Protein AF-A0AAV8P8M5-F1 (afdb_monomer_lite)

pLDDT: mean 74.24, std 17.04, range [27.45, 93.25]

Sequence (165 aa):
MTTVGYDRECVQVYTDARKAAVDVCFRHLRVEKLSISGVQRLEWDALEAKIRRWIRVARVYVRIIFASERRLYEHIFDDLGIANDAPFIETVKGGSIQLFGFAEAISIGRRSPEKLFKILDLYDTISNLLPDIAVVFLSKFAESIYLLHEMIIHNEDCTFFLGWG

Radius of gyration: 18.7 Å; chains: 1; bounding box: 44×21×70 Å

Secondary structure (DSSP, 8-state):
---TTHHHHHHHHHHHHHHHHHHHHHHHHT-----HHHHHHS-HHHHHHHHHHHHHHHHHIIIIIIHHHHHHHHHHHTTTT----HHHHHHHHHHHHHHHHHHHHHHTSPP-HHHHHHHHHHHHHHHHHHHHHHHHTTTTTHHHHHHHHHHHHHHHHHHHSSS--

InterPro domains:
  IPR004140 Exocyst complex component Exo70 [PTHR12542] (1-142)
  IPR016159 Cullin repeat-like-containing domain superfamily [SSF74788] (1-148)
  IPR046364 Exocyst complex subunit Exo70, C-terminal [PF03081] (53-143)

Foldseek 3Di:
DDCPPVVVVVLVVLLVVLLVVVVVLCVVLPLDQAALVNLQPDDPVVNLVNLVSLLVSVCCCLVPVLQVLLVVCCVVCVVVVPPDCVSSCSSCVVVVCSSVSSLVSLLSHDDDPVSVVSNVVSLVSLVVSLVSNCVSVVCPCSVVSVVVNVVSVVVVPPPPPPPPD

Structure (mmCIF, N/CA/C/O backbone):
data_AF-A0AAV8P8M5-F1
#
_entry.id   AF-A0AAV8P8M5-F1
#
loop_
_atom_site.group_PDB
_atom_site.id
_atom_site.type_symbol
_atom_site.label_atom_id
_atom_site.label_alt_id
_atom_site.label_comp_id
_atom_site.label_asym_id
_atom_site.label_entity_id
_atom_site.label_seq_id
_atom_site.pdbx_PDB_ins_code
_atom_site.Cartn_x
_atom_site.Cartn_y
_atom_site.Cartn_z
_atom_site.occupancy
_atom_site.B_iso_or_equiv
_atom_site.auth_seq_id
_atom_site.auth_comp_id
_atom_site.auth_asym_id
_atom_site.auth_atom_id
_atom_site.pdbx_PDB_model_num
ATOM 1 N N . MET A 1 1 ? 23.867 5.533 -30.304 1.00 35.41 1 MET A N 1
ATOM 2 C CA . MET A 1 1 ? 22.558 6.008 -30.804 1.00 35.41 1 MET A CA 1
ATOM 3 C C . MET A 1 1 ? 21.921 6.806 -29.686 1.00 35.41 1 MET A C 1
ATOM 5 O O . MET A 1 1 ? 21.876 6.321 -28.570 1.00 35.41 1 MET A O 1
ATOM 9 N N . THR A 1 2 ? 21.571 8.058 -29.948 1.00 43.06 2 THR A N 1
ATOM 10 C CA . THR A 1 2 ? 21.053 9.018 -28.965 1.00 43.06 2 THR A CA 1
ATOM 11 C C . THR A 1 2 ? 19.601 8.678 -28.603 1.00 43.06 2 THR A C 1
ATOM 13 O O . THR A 1 2 ? 18.701 8.934 -29.398 1.00 43.06 2 THR A O 1
ATOM 16 N N . THR A 1 3 ? 19.393 8.076 -27.427 1.00 50.72 3 THR A N 1
ATOM 17 C CA . THR A 1 3 ? 18.120 7.518 -26.908 1.00 50.72 3 THR A CA 1
ATOM 18 C C . THR A 1 3 ? 17.194 8.535 -26.229 1.00 50.72 3 THR A C 1
ATOM 20 O O . THR A 1 3 ? 16.031 8.240 -25.989 1.00 50.72 3 THR A O 1
ATOM 23 N N . VAL A 1 4 ? 17.662 9.770 -26.029 1.00 50.81 4 VAL A N 1
ATOM 24 C CA . VAL A 1 4 ? 17.078 10.803 -25.144 1.00 50.81 4 VAL A CA 1
ATOM 25 C C . VAL A 1 4 ? 15.600 11.167 -25.430 1.00 50.81 4 VAL A C 1
ATOM 27 O O . VAL A 1 4 ? 14.941 11.772 -24.586 1.00 50.81 4 VAL A O 1
ATOM 30 N N . GLY A 1 5 ? 15.052 10.805 -26.598 1.00 50.88 5 GLY A N 1
ATOM 31 C CA . GLY A 1 5 ? 13.643 11.028 -26.961 1.00 50.88 5 GLY A CA 1
ATOM 32 C C . GLY A 1 5 ? 12.698 9.851 -26.681 1.00 50.88 5 GLY A C 1
ATOM 33 O O . GLY A 1 5 ? 11.581 10.075 -26.219 1.00 50.88 5 GLY A O 1
ATOM 34 N N . TYR A 1 6 ? 13.142 8.611 -26.914 1.00 54.31 6 TYR A N 1
ATOM 35 C CA . TYR A 1 6 ? 12.312 7.408 -26.730 1.00 54.31 6 TYR A CA 1
ATOM 36 C C . TYR A 1 6 ? 12.096 7.077 -25.249 1.00 54.31 6 TYR A C 1
ATOM 38 O O . TYR A 1 6 ? 11.063 6.522 -24.878 1.00 54.31 6 TYR A O 1
ATOM 46 N N . ASP A 1 7 ? 13.029 7.503 -24.397 1.00 69.44 7 ASP A N 1
ATOM 47 C CA . ASP A 1 7 ? 13.001 7.274 -22.953 1.00 69.44 7 ASP A CA 1
ATOM 48 C C . ASP A 1 7 ? 11.762 7.909 -22.293 1.00 69.44 7 ASP A C 1
ATOM 50 O O . ASP A 1 7 ? 11.142 7.311 -21.416 1.00 69.44 7 ASP A O 1
ATOM 54 N N . ARG A 1 8 ? 11.333 9.101 -22.742 1.00 78.38 8 ARG A N 1
ATOM 55 C CA . ARG A 1 8 ? 10.171 9.804 -22.160 1.00 78.38 8 ARG A CA 1
ATOM 56 C C . ARG A 1 8 ? 8.833 9.229 -22.606 1.00 78.38 8 ARG A C 1
ATOM 58 O O . ARG A 1 8 ? 7.929 9.098 -21.786 1.00 78.38 8 ARG A O 1
ATOM 65 N N . GLU A 1 9 ? 8.700 8.901 -23.887 1.00 83.44 9 GLU A N 1
ATOM 66 C CA . GLU A 1 9 ? 7.470 8.310 -24.422 1.00 83.44 9 GLU A CA 1
ATOM 67 C C . GLU A 1 9 ? 7.258 6.898 -23.860 1.00 83.44 9 GLU A C 1
ATOM 69 O O . GLU A 1 9 ? 6.153 6.567 -23.432 1.00 83.44 9 GLU A O 1
ATOM 74 N N . CYS A 1 10 ? 8.334 6.108 -23.745 1.00 82.44 10 CYS A N 1
ATOM 75 C CA . CYS A 1 10 ? 8.303 4.799 -23.094 1.00 82.44 10 CYS A CA 1
ATOM 76 C C . CYS A 1 10 ? 7.862 4.904 -21.626 1.00 82.44 10 CYS A C 1
ATOM 78 O O . CYS A 1 10 ? 6.940 4.199 -21.214 1.00 82.44 10 CYS A O 1
ATOM 80 N N . VAL A 1 11 ? 8.456 5.828 -20.857 1.00 84.75 11 VAL A N 1
ATOM 81 C CA . VAL A 1 11 ? 8.062 6.090 -19.463 1.00 84.75 11 VAL A CA 1
ATOM 82 C C . VAL A 1 11 ? 6.586 6.474 -19.358 1.00 84.75 11 VAL A C 1
ATOM 84 O O . VAL A 1 11 ? 5.893 5.958 -18.479 1.00 84.75 11 VAL A O 1
ATOM 87 N N . GLN A 1 12 ? 6.090 7.340 -20.245 1.00 88.38 12 GLN A N 1
ATOM 88 C CA . GLN A 1 12 ? 4.696 7.783 -20.221 1.00 88.38 12 GLN A CA 1
ATOM 89 C C . GLN A 1 12 ? 3.730 6.625 -20.502 1.00 88.38 12 GLN A C 1
ATOM 91 O O . GLN A 1 12 ? 2.828 6.369 -19.705 1.00 88.38 12 GLN A O 1
ATOM 96 N N . VAL A 1 13 ? 3.953 5.882 -21.592 1.00 89.94 13 VAL A N 1
ATOM 97 C CA . VAL A 1 13 ? 3.100 4.747 -21.987 1.00 89.94 13 VAL A CA 1
ATOM 98 C C . VAL A 1 13 ? 3.118 3.648 -20.925 1.00 89.94 13 VAL A C 1
ATOM 100 O O . VAL A 1 13 ? 2.061 3.122 -20.570 1.00 89.94 13 VAL A O 1
ATOM 103 N N . TYR A 1 14 ? 4.299 3.329 -20.380 1.00 89.31 14 TYR A N 1
ATOM 104 C CA . TYR A 1 14 ? 4.434 2.409 -19.251 1.00 89.31 14 TYR A CA 1
ATOM 105 C C . TYR A 1 14 ? 3.581 2.880 -18.072 1.00 89.31 14 TYR A C 1
ATOM 107 O O . TYR A 1 14 ? 2.710 2.151 -17.599 1.00 89.31 14 TYR A O 1
ATOM 115 N N . THR A 1 15 ? 3.794 4.117 -17.628 1.00 89.44 15 THR A N 1
ATOM 116 C CA . THR A 1 15 ? 3.158 4.654 -16.425 1.00 89.44 15 THR A CA 1
ATOM 117 C C . THR A 1 15 ? 1.637 4.673 -16.565 1.00 89.44 15 THR A C 1
ATOM 119 O O . THR A 1 15 ? 0.940 4.216 -15.662 1.00 89.44 15 THR A O 1
ATOM 122 N N . ASP A 1 16 ? 1.098 5.121 -17.699 1.00 91.56 16 ASP A N 1
ATOM 123 C CA . ASP A 1 16 ? -0.353 5.182 -17.915 1.00 91.56 16 ASP A CA 1
ATOM 124 C C . ASP A 1 16 ? -0.995 3.790 -17.944 1.00 91.56 16 ASP A C 1
ATOM 126 O O . ASP A 1 16 ? -2.017 3.555 -17.287 1.00 91.56 16 ASP A O 1
ATOM 130 N N . ALA A 1 17 ? -0.372 2.837 -18.643 1.00 93.00 17 ALA A N 1
ATOM 131 C CA . ALA A 1 17 ? -0.867 1.465 -18.709 1.00 93.00 17 ALA A CA 1
ATOM 132 C C . ALA A 1 17 ? -0.829 0.777 -17.335 1.00 93.00 17 ALA A C 1
ATOM 134 O O . ALA A 1 17 ? -1.788 0.102 -16.940 1.00 93.00 17 ALA A O 1
ATOM 135 N N . ARG A 1 18 ? 0.267 0.952 -16.586 1.00 93.25 18 ARG A N 1
ATOM 136 C CA . ARG A 1 18 ? 0.442 0.312 -15.276 1.00 93.25 18 ARG A CA 1
ATOM 137 C C . ARG A 1 18 ? -0.416 0.955 -14.193 1.00 93.25 18 ARG A C 1
ATOM 139 O O . ARG A 1 18 ? -1.017 0.218 -13.414 1.00 93.25 18 ARG A O 1
ATOM 146 N N . LYS A 1 19 ? -0.582 2.284 -14.189 1.00 90.62 19 LYS A N 1
ATOM 147 C CA . LYS A 1 19 ? -1.548 2.970 -13.308 1.00 90.62 19 LYS A CA 1
ATOM 148 C C . LYS A 1 19 ? -2.949 2.403 -13.479 1.00 90.62 19 LYS A C 1
ATOM 150 O O . LYS A 1 19 ? -3.573 2.006 -12.499 1.00 90.62 19 LYS A O 1
ATOM 155 N N . ALA A 1 20 ? -3.420 2.298 -14.723 1.00 89.94 20 ALA A N 1
ATOM 156 C CA . ALA A 1 20 ? -4.746 1.760 -15.005 1.00 89.94 20 ALA A CA 1
ATOM 157 C C . ALA A 1 20 ? -4.902 0.317 -14.492 1.00 89.94 20 ALA A C 1
ATOM 159 O O . ALA A 1 20 ? -5.946 -0.031 -13.934 1.00 89.94 20 ALA A O 1
ATOM 160 N N . ALA A 1 21 ? -3.865 -0.515 -14.632 1.00 89.88 21 ALA A N 1
ATOM 161 C CA . ALA A 1 21 ? -3.861 -1.883 -14.115 1.00 89.88 21 ALA A CA 1
ATOM 162 C C . ALA A 1 21 ? -3.923 -1.927 -12.576 1.00 89.88 21 ALA A C 1
ATOM 164 O O . ALA A 1 21 ? -4.765 -2.635 -12.016 1.00 89.88 21 ALA A O 1
ATOM 165 N N . VAL A 1 22 ? -3.096 -1.131 -11.892 1.00 86.81 22 VAL A N 1
ATOM 166 C CA . VAL A 1 22 ? -3.105 -1.019 -10.424 1.00 86.81 22 VAL A CA 1
ATOM 167 C C . VAL A 1 22 ? -4.467 -0.516 -9.931 1.00 86.81 22 VAL A C 1
ATOM 169 O O . VAL A 1 22 ? -5.051 -1.113 -9.025 1.00 86.81 22 VAL A O 1
ATOM 172 N N . ASP A 1 23 ? -5.046 0.498 -10.573 1.00 84.69 23 ASP A N 1
ATOM 173 C CA . ASP A 1 23 ? -6.370 1.033 -10.227 1.00 84.69 23 ASP A CA 1
ATOM 174 C C . ASP A 1 23 ? -7.493 -0.004 -10.397 1.00 84.69 23 ASP A C 1
ATOM 176 O O . ASP A 1 23 ? -8.459 -0.043 -9.623 1.00 84.69 23 ASP A O 1
ATOM 180 N N . VAL A 1 24 ? -7.394 -0.883 -11.401 1.00 86.00 24 VAL A N 1
ATOM 181 C CA . VAL A 1 24 ? -8.312 -2.024 -11.555 1.00 86.00 24 VAL A CA 1
ATOM 182 C C . VAL A 1 24 ? -8.183 -2.994 -10.375 1.00 86.00 24 VAL A C 1
ATOM 184 O O . VAL A 1 24 ? -9.208 -3.454 -9.862 1.00 86.00 24 VAL A O 1
ATOM 187 N N . CYS A 1 25 ? -6.969 -3.272 -9.888 1.00 83.56 25 CYS A N 1
ATOM 188 C CA . CYS A 1 25 ? -6.776 -4.073 -8.674 1.00 83.56 25 CYS A CA 1
ATOM 189 C C . CYS A 1 25 ? -7.442 -3.413 -7.449 1.00 83.56 25 CYS A C 1
ATOM 191 O O . CYS A 1 25 ? -8.181 -4.087 -6.719 1.00 83.56 25 CYS A O 1
ATOM 193 N N . PHE A 1 26 ? -7.284 -2.091 -7.282 1.00 75.75 26 PHE A N 1
ATOM 194 C CA . PHE A 1 26 ? -7.924 -1.292 -6.215 1.00 75.75 26 PHE A CA 1
ATOM 195 C C . PHE A 1 26 ? -9.441 -1.362 -6.228 1.00 75.75 26 PHE A C 1
ATOM 197 O O . PHE A 1 26 ? -10.061 -1.588 -5.179 1.00 75.75 26 PHE A O 1
ATOM 204 N N . ARG A 1 27 ? -10.045 -1.286 -7.412 1.00 78.69 27 ARG A N 1
ATOM 205 C CA . ARG A 1 27 ? -11.495 -1.443 -7.558 1.00 78.69 27 ARG A CA 1
ATOM 206 C C . ARG A 1 27 ? -11.975 -2.852 -7.204 1.00 78.69 27 ARG A C 1
ATOM 208 O O . ARG A 1 27 ? -12.984 -2.982 -6.511 1.00 78.69 27 ARG A O 1
ATOM 215 N N . HIS A 1 28 ? -11.253 -3.898 -7.607 1.00 78.00 28 HIS A N 1
ATOM 216 C CA . HIS A 1 28 ? -11.643 -5.281 -7.307 1.00 78.00 28 HIS A CA 1
ATOM 217 C C . HIS A 1 28 ? -11.568 -5.626 -5.816 1.00 78.00 28 HIS A C 1
ATOM 219 O O . HIS A 1 28 ? -12.439 -6.329 -5.302 1.00 78.00 28 HIS A O 1
ATOM 225 N N . LEU A 1 29 ? -10.567 -5.103 -5.103 1.00 66.62 29 LEU A N 1
ATOM 226 C CA . LEU A 1 29 ? -10.360 -5.403 -3.682 1.00 66.62 29 LEU A CA 1
ATOM 227 C C . LEU A 1 29 ? -11.202 -4.523 -2.733 1.00 66.62 29 LEU A C 1
ATOM 229 O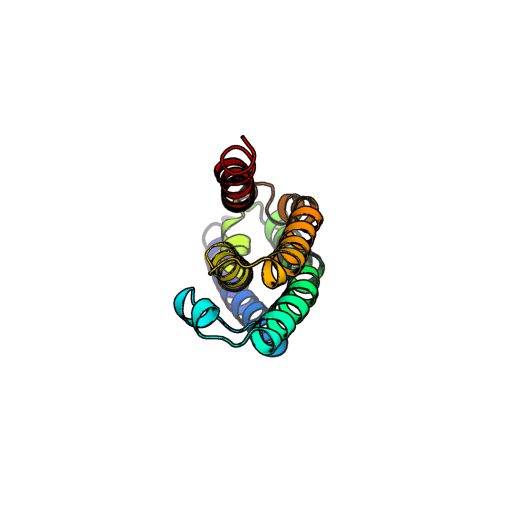 O . LEU A 1 29 ? -11.187 -4.743 -1.520 1.00 66.62 29 LEU A O 1
ATOM 233 N N . ARG A 1 30 ? -11.999 -3.587 -3.281 1.00 69.88 30 ARG A N 1
ATOM 234 C CA . ARG A 1 30 ? -12.982 -2.745 -2.567 1.00 69.88 30 ARG A CA 1
ATOM 235 C C . ARG A 1 30 ? -12.407 -2.045 -1.327 1.00 69.88 30 ARG A C 1
ATOM 237 O O . ARG A 1 30 ? -13.032 -2.052 -0.262 1.00 69.88 30 ARG A O 1
ATOM 244 N N . VAL A 1 31 ? -11.221 -1.445 -1.454 1.00 66.50 31 VAL A N 1
ATOM 245 C CA . VAL A 1 31 ? -10.702 -0.523 -0.429 1.00 66.50 31 VAL A CA 1
ATOM 246 C C . VAL A 1 31 ? -11.508 0.763 -0.531 1.00 66.50 31 VAL A C 1
ATOM 248 O O . VAL A 1 31 ? -11.263 1.597 -1.396 1.00 66.50 31 VAL A O 1
ATOM 251 N N . GLU A 1 32 ? -12.532 0.913 0.298 1.00 66.69 32 GLU A N 1
ATOM 252 C CA . GLU A 1 32 ? -13.310 2.148 0.318 1.00 66.69 32 GLU A CA 1
ATOM 253 C C . GLU A 1 32 ? -12.446 3.301 0.825 1.00 66.69 32 GLU A C 1
ATOM 255 O O . GLU A 1 32 ? -11.780 3.187 1.856 1.00 66.69 32 GLU A O 1
ATOM 260 N N . LYS A 1 33 ? -12.496 4.435 0.119 1.00 69.19 33 LYS A N 1
ATOM 261 C CA . LYS A 1 33 ? -11.944 5.679 0.642 1.00 69.19 33 LYS A CA 1
ATOM 262 C C . LYS A 1 33 ? -12.777 6.078 1.857 1.00 69.19 33 LYS A C 1
ATOM 264 O O . LYS A 1 33 ? -13.962 6.379 1.727 1.00 69.19 33 LYS A O 1
ATOM 269 N N . LEU A 1 34 ? -12.157 6.070 3.028 1.00 71.75 34 LEU A N 1
ATOM 270 C CA . LEU A 1 34 ? -12.780 6.501 4.271 1.00 71.75 34 LEU A CA 1
ATOM 271 C C . LEU A 1 34 ? -12.166 7.812 4.720 1.00 71.75 34 LEU A C 1
ATOM 273 O O . LEU A 1 34 ? -10.958 7.918 4.889 1.00 71.75 34 LEU A O 1
ATOM 277 N N . SER A 1 35 ? -13.018 8.820 4.885 1.00 75.50 35 SER A N 1
ATOM 278 C CA . SER A 1 35 ? -12.633 10.063 5.538 1.00 75.50 35 SER A CA 1
ATOM 279 C C . SER A 1 35 ? -12.651 9.889 7.055 1.00 75.50 35 SER A C 1
ATOM 281 O O . SER A 1 35 ? -13.404 9.071 7.589 1.00 75.50 35 SER A O 1
ATOM 283 N N . ILE A 1 36 ? -11.901 10.741 7.753 1.00 71.69 36 ILE A N 1
ATOM 284 C CA . ILE A 1 36 ? -11.906 10.838 9.221 1.00 71.69 36 ILE A CA 1
ATOM 285 C C . ILE A 1 36 ? -13.344 11.014 9.750 1.00 71.69 36 ILE A C 1
ATOM 287 O O . ILE A 1 36 ? -13.772 10.321 10.671 1.00 71.69 36 ILE A O 1
ATOM 291 N N . SER A 1 37 ? -14.135 11.883 9.110 1.00 74.19 37 SER A N 1
ATOM 292 C CA . SER A 1 37 ? -15.548 12.095 9.456 1.00 74.19 37 SER A CA 1
ATOM 293 C C . SER A 1 37 ? -16.420 10.854 9.235 1.00 74.19 37 SER A C 1
ATOM 295 O O . SER A 1 37 ? -17.364 10.622 9.988 1.00 74.19 37 SER A O 1
ATOM 297 N N . GLY A 1 38 ? -16.104 10.035 8.227 1.00 77.31 38 GLY A N 1
ATOM 298 C CA . GLY A 1 38 ? -16.787 8.771 7.963 1.00 77.31 38 GLY A CA 1
ATOM 299 C C . GLY A 1 38 ? -16.500 7.727 9.039 1.00 77.31 38 GLY A C 1
ATOM 300 O O . GLY A 1 38 ? -17.423 7.053 9.487 1.00 77.31 38 GLY A O 1
ATOM 301 N N . VAL A 1 39 ? -15.251 7.645 9.511 1.00 76.56 39 VAL A N 1
ATOM 302 C CA . VAL A 1 39 ? -14.848 6.740 10.603 1.00 76.56 39 VAL A CA 1
ATOM 303 C C . VAL A 1 39 ? -15.583 7.070 11.905 1.00 76.56 39 VAL A C 1
ATOM 305 O O . VAL A 1 39 ? -16.011 6.164 12.614 1.00 76.56 39 VAL A O 1
ATOM 308 N N . GLN A 1 40 ? -15.784 8.356 12.210 1.00 74.31 40 GLN A N 1
ATOM 309 C CA . GLN A 1 40 ? -16.478 8.783 13.433 1.00 74.31 40 GLN A CA 1
ATOM 310 C C . GLN A 1 40 ? -17.983 8.476 13.435 1.00 74.31 40 GLN A C 1
ATOM 312 O O . GLN A 1 40 ? -18.566 8.328 14.506 1.00 74.31 40 GLN A O 1
ATOM 317 N N . ARG A 1 41 ? -18.608 8.401 12.254 1.00 80.50 41 ARG A N 1
ATOM 318 C CA . ARG A 1 41 ? -20.056 8.184 12.084 1.00 80.50 41 ARG A CA 1
ATOM 319 C C . ARG A 1 41 ? -20.438 6.722 11.852 1.00 80.50 41 ARG A C 1
ATOM 321 O O . ARG A 1 41 ? -21.623 6.424 11.762 1.00 80.50 41 ARG A O 1
ATOM 328 N N . LEU A 1 42 ? -19.457 5.839 11.681 1.00 80.94 42 LEU A N 1
ATOM 329 C CA . LEU A 1 42 ? -19.686 4.419 11.444 1.00 80.94 42 LEU A CA 1
ATOM 330 C C . LEU A 1 42 ? -19.937 3.676 12.754 1.00 80.94 42 LEU A C 1
ATOM 332 O O . LEU A 1 42 ? -19.185 3.826 13.719 1.00 80.94 42 LEU A O 1
ATOM 336 N N . GLU A 1 43 ? -20.949 2.813 12.731 1.00 85.31 43 GLU A N 1
ATOM 337 C CA . GLU A 1 43 ? -21.163 1.813 13.771 1.00 85.31 43 GLU A CA 1
ATOM 338 C C . GLU A 1 43 ? -19.955 0.884 13.893 1.00 85.31 43 GLU A C 1
ATOM 340 O O . GLU A 1 43 ? -19.252 0.600 12.913 1.00 85.31 43 GLU A O 1
ATOM 345 N N . TRP A 1 44 ? -19.719 0.404 15.113 1.00 83.50 44 TRP A N 1
ATOM 346 C CA . TRP A 1 44 ? -18.507 -0.339 15.437 1.00 83.50 44 TRP A CA 1
ATOM 347 C C . TRP A 1 44 ? -18.340 -1.605 14.593 1.00 83.50 44 TRP A C 1
ATOM 349 O O . TRP A 1 44 ? -17.295 -1.775 13.968 1.00 83.50 44 TRP A O 1
ATOM 359 N N . ASP A 1 45 ? -19.376 -2.433 14.480 1.00 86.06 45 ASP A N 1
ATOM 360 C CA . ASP A 1 45 ? -19.314 -3.693 13.726 1.00 86.06 45 ASP A CA 1
ATOM 361 C C . ASP A 1 45 ? -18.972 -3.464 12.245 1.00 86.06 45 ASP A C 1
ATOM 363 O O . ASP A 1 45 ? -18.213 -4.219 11.624 1.00 86.06 45 ASP A O 1
ATOM 367 N N . ALA A 1 46 ? -19.489 -2.372 11.672 1.00 86.38 46 ALA A N 1
ATOM 368 C CA . ALA A 1 46 ? -19.195 -1.977 10.303 1.00 86.38 46 ALA A CA 1
ATOM 369 C C . ALA A 1 46 ? -17.738 -1.512 10.157 1.00 86.38 46 ALA A C 1
ATOM 371 O O . ALA A 1 46 ? -17.067 -1.888 9.191 1.00 86.38 46 ALA A O 1
ATOM 372 N N . LEU A 1 47 ? -17.230 -0.725 11.109 1.00 84.44 47 LEU A N 1
ATOM 373 C CA . LEU A 1 47 ? -15.833 -0.293 11.129 1.00 84.44 47 LEU A CA 1
ATOM 374 C C . LEU A 1 47 ? -14.882 -1.488 11.289 1.00 84.44 47 LEU A C 1
ATOM 376 O O . LEU A 1 47 ? -13.917 -1.616 10.535 1.00 84.44 47 LEU A O 1
ATOM 380 N N . GLU A 1 48 ? -15.187 -2.402 12.204 1.00 85.38 48 GLU A N 1
ATOM 381 C CA . GLU A 1 48 ? -14.387 -3.593 12.477 1.00 85.38 48 GLU A CA 1
ATOM 382 C C . GLU A 1 48 ? -14.291 -4.517 11.250 1.00 85.38 48 GLU A C 1
ATOM 384 O O . GLU A 1 48 ? -13.211 -5.000 10.887 1.00 85.38 48 GLU A O 1
ATOM 389 N N . ALA A 1 49 ? -15.409 -4.724 10.545 1.00 87.12 49 ALA A N 1
ATOM 390 C CA . ALA A 1 49 ? -15.428 -5.470 9.288 1.00 87.12 49 ALA A CA 1
ATOM 391 C C . ALA A 1 49 ? -14.545 -4.816 8.210 1.00 87.12 49 ALA A C 1
ATOM 393 O O . ALA A 1 49 ? -13.853 -5.520 7.460 1.00 87.12 49 ALA A O 1
ATOM 394 N N . LYS A 1 50 ? -14.527 -3.477 8.148 1.00 86.31 50 LYS A N 1
ATOM 395 C CA . LYS A 1 50 ? -13.658 -2.732 7.229 1.00 86.31 50 LYS A CA 1
ATOM 396 C C . LYS A 1 50 ? -12.185 -2.835 7.621 1.00 86.31 50 LYS A C 1
ATOM 398 O O . LYS A 1 50 ? -11.377 -3.080 6.730 1.00 86.31 50 LYS A O 1
ATOM 403 N N . ILE A 1 51 ? -11.836 -2.754 8.909 1.00 85.44 51 ILE A N 1
ATOM 404 C CA . ILE A 1 51 ? -10.457 -2.959 9.400 1.00 85.44 51 ILE A CA 1
ATOM 405 C C . ILE A 1 51 ? -9.951 -4.348 9.000 1.00 85.44 51 ILE A C 1
ATOM 407 O O . ILE A 1 51 ? -8.905 -4.475 8.365 1.00 85.44 51 ILE A O 1
ATOM 411 N N . ARG A 1 52 ? -10.733 -5.403 9.270 1.00 87.75 52 ARG A N 1
ATOM 412 C CA . ARG A 1 52 ? -10.374 -6.781 8.885 1.00 87.75 52 ARG A CA 1
ATOM 413 C C . ARG A 1 52 ? -10.182 -6.942 7.379 1.00 87.75 52 ARG A C 1
ATOM 415 O O . ARG A 1 52 ? -9.285 -7.662 6.936 1.00 87.75 52 ARG A O 1
ATOM 422 N N . ARG A 1 53 ? -11.037 -6.305 6.570 1.00 88.44 53 ARG A N 1
ATOM 423 C CA . ARG A 1 53 ? -10.875 -6.299 5.111 1.00 88.44 53 ARG A CA 1
ATOM 424 C C . ARG A 1 53 ? -9.590 -5.582 4.717 1.00 88.44 53 ARG A C 1
ATOM 426 O O . ARG A 1 53 ? -8.827 -6.145 3.938 1.00 88.44 53 ARG A O 1
ATOM 433 N N . TRP A 1 54 ? -9.348 -4.399 5.270 1.00 89.50 54 TRP A N 1
ATOM 434 C CA . TRP A 1 54 ? -8.160 -3.611 4.982 1.00 89.50 54 TRP A CA 1
ATOM 435 C C . TRP A 1 54 ? -6.877 -4.376 5.301 1.00 89.50 54 TRP A C 1
ATOM 437 O O . TRP A 1 54 ? -6.021 -4.458 4.432 1.00 89.50 54 TRP A O 1
ATOM 447 N N . ILE A 1 55 ? -6.782 -5.045 6.457 1.00 88.25 55 ILE A N 1
ATOM 448 C CA . ILE A 1 55 ? -5.608 -5.857 6.837 1.00 88.25 55 ILE A CA 1
ATOM 449 C C . ILE A 1 55 ? -5.268 -6.897 5.761 1.00 88.25 55 ILE A C 1
ATOM 451 O O . ILE A 1 55 ? -4.118 -7.018 5.339 1.00 88.25 55 ILE A O 1
ATOM 455 N N . ARG A 1 56 ? -6.273 -7.644 5.282 1.00 89.81 56 ARG A N 1
ATOM 456 C CA . ARG A 1 56 ? -6.070 -8.650 4.225 1.00 89.81 56 ARG A CA 1
ATOM 457 C C . ARG A 1 56 ? -5.603 -8.011 2.924 1.00 89.81 56 ARG A C 1
ATOM 459 O O . ARG A 1 56 ? -4.706 -8.526 2.265 1.00 89.81 56 ARG A O 1
ATOM 466 N N . VAL A 1 57 ? -6.218 -6.892 2.567 1.00 89.12 57 VAL A N 1
ATOM 467 C CA . VAL A 1 57 ? -5.959 -6.200 1.310 1.00 89.12 57 VAL A CA 1
ATOM 468 C C . VAL A 1 57 ? -4.594 -5.501 1.314 1.00 89.12 57 VAL A C 1
ATOM 470 O O . VAL A 1 57 ? -3.874 -5.587 0.324 1.00 89.12 57 VAL A O 1
ATOM 473 N N . ALA A 1 58 ? -4.182 -4.902 2.432 1.00 88.94 58 ALA A N 1
ATOM 474 C CA . ALA A 1 58 ? -2.877 -4.268 2.598 1.00 88.94 58 ALA A CA 1
ATOM 475 C C . ALA A 1 58 ? -1.730 -5.256 2.360 1.00 88.94 58 ALA A C 1
ATOM 477 O O . ALA A 1 58 ? -0.790 -4.948 1.627 1.00 88.94 58 ALA A O 1
ATOM 478 N N . ARG A 1 59 ? -1.849 -6.482 2.891 1.00 91.00 59 ARG A N 1
ATOM 479 C CA . ARG A 1 59 ? -0.865 -7.550 2.655 1.00 91.00 59 ARG A CA 1
ATOM 480 C C . ARG A 1 59 ? -0.742 -7.900 1.173 1.0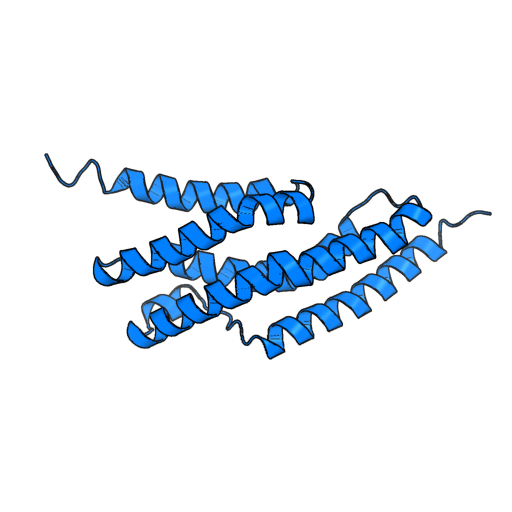0 91.00 59 ARG A C 1
ATOM 482 O O . ARG A 1 59 ? 0.372 -8.040 0.681 1.00 91.00 59 ARG A O 1
ATOM 489 N N . VAL A 1 60 ? -1.868 -8.011 0.465 1.00 91.06 60 VAL A N 1
ATOM 490 C CA . VAL A 1 60 ? -1.884 -8.279 -0.984 1.00 91.06 60 VAL A CA 1
ATOM 491 C C . VAL A 1 60 ? -1.242 -7.127 -1.756 1.00 91.06 60 VAL A C 1
ATOM 493 O O . VAL A 1 60 ? -0.408 -7.371 -2.624 1.00 91.06 60 VAL A O 1
ATOM 496 N N . TYR A 1 61 ? -1.563 -5.875 -1.426 1.00 87.62 61 TYR A N 1
ATOM 497 C CA . TYR A 1 61 ? -0.979 -4.732 -2.127 1.00 87.62 61 TYR A CA 1
ATOM 498 C C . TYR A 1 61 ? 0.524 -4.655 -1.979 1.00 87.62 61 TYR A C 1
ATOM 500 O O . TYR A 1 61 ? 1.225 -4.603 -2.981 1.00 87.62 61 TYR A O 1
ATOM 508 N N . VAL A 1 62 ? 1.013 -4.680 -0.745 1.00 88.69 62 VAL A N 1
ATOM 509 C CA . VAL A 1 62 ? 2.439 -4.503 -0.484 1.00 88.69 62 VAL A CA 1
ATOM 510 C C . VAL A 1 62 ? 3.238 -5.680 -1.042 1.00 88.69 62 VAL A C 1
ATOM 512 O O . VAL A 1 62 ? 4.182 -5.476 -1.802 1.00 88.69 62 VAL A O 1
ATOM 515 N N . ARG A 1 63 ? 2.839 -6.918 -0.721 1.00 92.06 63 ARG A N 1
ATOM 516 C CA . ARG A 1 63 ? 3.651 -8.108 -1.025 1.00 92.06 63 ARG A CA 1
ATOM 517 C C . ARG A 1 63 ? 3.484 -8.643 -2.438 1.00 92.06 63 ARG A C 1
ATOM 519 O O . ARG A 1 63 ? 4.358 -9.362 -2.908 1.00 92.06 63 ARG A O 1
ATOM 526 N N . ILE A 1 64 ? 2.361 -8.350 -3.092 1.00 91.81 64 ILE A N 1
ATOM 527 C CA . ILE A 1 64 ? 2.066 -8.879 -4.427 1.00 91.81 64 ILE A CA 1
ATOM 528 C C . ILE A 1 64 ? 2.068 -7.745 -5.439 1.00 91.81 64 ILE A C 1
ATOM 530 O O . ILE A 1 64 ? 2.906 -7.754 -6.334 1.00 91.81 64 ILE A O 1
ATOM 534 N N . ILE A 1 65 ? 1.169 -6.767 -5.307 1.00 90.50 65 ILE A N 1
ATOM 535 C CA . ILE A 1 65 ? 0.977 -5.751 -6.351 1.00 90.50 65 ILE A CA 1
ATOM 536 C C . ILE A 1 65 ? 2.198 -4.835 -6.458 1.00 90.50 65 ILE A C 1
ATOM 538 O O . ILE A 1 65 ? 2.847 -4.809 -7.498 1.00 90.50 65 ILE A O 1
ATOM 542 N N . PHE A 1 66 ? 2.570 -4.138 -5.384 1.00 89.31 66 PHE A N 1
ATOM 543 C CA . PHE A 1 66 ? 3.688 -3.197 -5.414 1.00 89.31 66 PHE A CA 1
ATOM 544 C C . PHE A 1 66 ? 5.028 -3.900 -5.629 1.00 89.31 66 PHE A C 1
ATOM 546 O O . PHE A 1 66 ? 5.846 -3.409 -6.399 1.00 89.31 66 PHE A O 1
ATOM 553 N N . ALA A 1 67 ? 5.229 -5.079 -5.035 1.00 91.69 67 ALA A N 1
ATOM 554 C CA . ALA A 1 67 ? 6.413 -5.892 -5.303 1.00 91.69 67 ALA A CA 1
ATOM 555 C C . ALA A 1 67 ? 6.516 -6.330 -6.776 1.00 91.69 67 ALA A C 1
ATOM 557 O O . ALA A 1 67 ? 7.610 -6.337 -7.338 1.00 91.69 67 ALA A O 1
ATOM 558 N N . SER A 1 68 ? 5.396 -6.667 -7.424 1.00 92.06 68 SER A N 1
ATOM 559 C CA . SER A 1 68 ? 5.392 -7.024 -8.849 1.00 92.06 68 SER A CA 1
ATOM 560 C C . SER A 1 68 ? 5.629 -5.808 -9.742 1.00 92.06 68 SER A C 1
ATOM 562 O O . SER A 1 68 ? 6.407 -5.909 -10.685 1.00 92.06 68 SER A O 1
ATOM 564 N N . GLU A 1 69 ? 5.022 -4.655 -9.435 1.00 91.06 69 GLU A N 1
ATOM 565 C CA . GLU A 1 69 ? 5.300 -3.406 -10.163 1.00 91.06 69 GLU A CA 1
ATOM 566 C C . GLU A 1 69 ? 6.758 -2.971 -10.004 1.00 91.06 69 GLU A C 1
ATOM 568 O O . GLU A 1 69 ? 7.360 -2.502 -10.966 1.00 91.06 69 GLU A O 1
ATOM 573 N N . ARG A 1 70 ? 7.347 -3.166 -8.817 1.00 90.88 70 ARG A N 1
ATOM 574 C CA . ARG A 1 70 ? 8.755 -2.853 -8.562 1.00 90.88 70 ARG A CA 1
ATOM 575 C C . ARG A 1 70 ? 9.678 -3.688 -9.446 1.00 90.88 70 ARG A C 1
ATOM 577 O O . ARG A 1 70 ? 10.511 -3.129 -10.147 1.00 90.88 70 ARG A O 1
ATOM 584 N N . ARG A 1 71 ? 9.470 -5.008 -9.468 1.00 91.50 71 ARG A N 1
ATOM 585 C CA . ARG A 1 71 ? 10.245 -5.935 -10.309 1.00 91.50 71 ARG A CA 1
ATOM 586 C C . ARG A 1 71 ? 10.077 -5.651 -11.797 1.00 91.50 71 ARG A C 1
ATOM 588 O O . ARG A 1 71 ? 11.037 -5.757 -12.548 1.00 91.50 71 ARG A O 1
ATOM 595 N N . LEU A 1 72 ? 8.861 -5.316 -12.230 1.00 90.06 72 LEU A N 1
ATOM 596 C CA . LEU A 1 72 ? 8.594 -4.980 -13.627 1.00 90.06 72 LEU A CA 1
ATOM 597 C C . LEU A 1 72 ? 9.289 -3.675 -14.031 1.00 90.06 72 LEU A C 1
ATOM 599 O O . LEU A 1 72 ? 9.865 -3.610 -15.112 1.00 90.06 72 LEU A O 1
ATOM 603 N N . TYR A 1 73 ? 9.250 -2.664 -13.161 1.00 88.44 73 TYR A N 1
ATOM 604 C CA . TYR A 1 73 ? 9.976 -1.414 -13.356 1.00 88.44 73 TYR A CA 1
ATOM 605 C C . TYR A 1 73 ? 11.483 -1.668 -13.486 1.00 88.44 73 TYR A C 1
ATOM 607 O O . TYR A 1 73 ? 12.065 -1.263 -14.485 1.00 88.44 73 TYR A O 1
ATOM 615 N N . GLU A 1 74 ? 12.091 -2.384 -12.535 1.00 88.69 74 GLU A N 1
ATOM 616 C CA . GLU A 1 74 ? 13.525 -2.720 -12.573 1.00 88.69 74 GLU A CA 1
ATOM 617 C C . GLU A 1 74 ? 13.865 -3.465 -13.868 1.00 88.69 74 GLU A C 1
ATOM 619 O O . GLU A 1 74 ? 14.745 -3.051 -14.611 1.00 88.69 74 GLU A O 1
ATOM 624 N N . HIS A 1 75 ? 13.073 -4.476 -14.232 1.00 88.25 75 HIS A N 1
ATOM 625 C CA . HIS A 1 75 ? 13.305 -5.242 -15.454 1.00 88.25 75 HIS A CA 1
ATOM 626 C C . HIS A 1 75 ? 13.253 -4.403 -16.743 1.00 88.25 75 HIS A C 1
ATOM 628 O O . HIS A 1 75 ? 14.024 -4.660 -17.658 1.00 88.25 75 HIS A O 1
ATOM 634 N N . ILE A 1 76 ? 12.348 -3.425 -16.841 1.00 85.38 76 ILE A N 1
ATOM 635 C CA . ILE A 1 76 ? 12.199 -2.601 -18.051 1.00 85.38 76 ILE A CA 1
ATOM 636 C C . ILE A 1 76 ? 13.233 -1.473 -18.092 1.00 85.38 76 ILE A C 1
ATOM 638 O O . ILE A 1 76 ? 13.732 -1.137 -19.164 1.00 85.38 76 ILE A O 1
ATOM 642 N N . PHE A 1 77 ? 13.516 -0.849 -16.948 1.00 83.44 77 PHE A N 1
ATOM 643 C CA . PHE A 1 77 ? 14.245 0.417 -16.893 1.00 83.44 77 PHE A CA 1
ATOM 644 C C . PHE A 1 77 ? 15.719 0.279 -16.496 1.00 83.44 77 PHE A C 1
ATOM 646 O O . PHE A 1 77 ? 16.498 1.170 -16.854 1.00 83.44 77 PHE A O 1
ATOM 653 N N . ASP A 1 78 ? 16.129 -0.826 -15.861 1.00 80.25 78 ASP A N 1
ATOM 654 C CA . ASP A 1 78 ? 17.551 -1.111 -15.610 1.00 80.25 78 ASP A CA 1
ATOM 655 C C . ASP A 1 78 ? 18.304 -1.286 -16.937 1.00 80.25 78 ASP A C 1
ATOM 657 O O . ASP A 1 78 ? 19.368 -0.694 -17.133 1.00 80.25 78 ASP A O 1
ATOM 661 N N . ASP A 1 79 ? 17.698 -1.994 -17.896 1.00 73.25 79 ASP A N 1
ATOM 662 C CA . ASP A 1 79 ? 18.245 -2.198 -19.245 1.00 73.25 79 ASP A CA 1
ATOM 663 C C . ASP A 1 79 ? 18.356 -0.886 -20.049 1.00 73.25 79 ASP A C 1
ATOM 665 O O . ASP A 1 79 ? 19.159 -0.777 -20.979 1.00 73.25 79 ASP A O 1
ATOM 669 N N . LEU A 1 80 ? 17.573 0.132 -19.677 1.00 71.00 80 LEU A N 1
ATOM 670 C CA . LEU A 1 80 ? 17.561 1.460 -20.301 1.00 71.00 80 LEU A CA 1
ATOM 671 C C . LEU A 1 80 ? 18.477 2.470 -19.587 1.00 71.00 80 LEU A C 1
ATOM 673 O O . LEU A 1 80 ? 18.611 3.606 -20.046 1.00 71.00 80 LEU A O 1
ATOM 677 N N . GLY A 1 81 ? 19.110 2.089 -18.471 1.00 67.69 81 GLY A N 1
ATOM 678 C CA . GLY A 1 81 ? 19.974 2.975 -17.683 1.00 67.69 81 GLY A CA 1
ATOM 679 C C . GLY A 1 81 ? 19.230 4.125 -16.991 1.00 67.69 81 GLY A C 1
ATOM 680 O O . GLY A 1 81 ? 19.845 5.135 -16.632 1.00 67.69 81 GLY A O 1
ATOM 681 N N . ILE A 1 82 ? 17.910 4.005 -16.805 1.00 68.31 82 ILE A N 1
ATOM 682 C CA . ILE A 1 82 ? 17.090 5.028 -16.148 1.00 68.31 82 ILE A CA 1
ATOM 683 C C . ILE A 1 82 ? 17.162 4.822 -14.630 1.00 68.31 82 ILE A C 1
ATOM 685 O O . ILE A 1 82 ? 16.455 4.009 -14.051 1.00 68.31 82 ILE A O 1
ATOM 689 N N . ALA A 1 83 ? 18.000 5.612 -13.957 1.00 67.31 83 ALA A N 1
ATOM 690 C CA . ALA A 1 83 ? 18.242 5.500 -12.512 1.00 67.31 83 ALA A CA 1
ATOM 691 C C . ALA A 1 83 ? 17.188 6.198 -11.614 1.00 67.31 83 ALA A C 1
ATOM 693 O O . ALA A 1 83 ? 17.453 6.466 -10.441 1.00 67.31 83 ALA A O 1
ATOM 694 N N . ASN A 1 84 ? 16.014 6.563 -12.144 1.00 77.56 84 ASN A N 1
ATOM 695 C CA . ASN A 1 84 ? 15.013 7.342 -11.410 1.00 77.56 84 ASN A CA 1
ATOM 696 C C . ASN A 1 84 ? 13.717 6.558 -11.183 1.00 77.56 84 ASN A C 1
ATOM 698 O O . ASN A 1 84 ? 12.967 6.345 -12.127 1.00 77.56 84 ASN A O 1
ATOM 702 N N . ASP A 1 85 ? 13.389 6.280 -9.917 1.00 80.69 85 ASP A N 1
ATOM 703 C CA . ASP A 1 85 ? 12.165 5.574 -9.501 1.00 80.69 85 ASP A CA 1
ATOM 704 C C . ASP A 1 85 ? 10.849 6.314 -9.811 1.00 80.69 85 ASP A C 1
ATOM 706 O O . ASP A 1 85 ? 9.773 5.788 -9.526 1.00 80.69 85 ASP A O 1
ATOM 710 N N . ALA A 1 86 ? 10.888 7.538 -10.351 1.00 81.00 86 ALA A N 1
ATOM 711 C CA . ALA A 1 86 ? 9.693 8.341 -10.612 1.00 81.00 86 ALA A CA 1
ATOM 712 C C . ALA A 1 86 ? 8.565 7.590 -11.356 1.00 81.00 86 ALA A C 1
ATOM 714 O O . ALA A 1 86 ? 7.437 7.672 -10.870 1.00 81.00 86 ALA A O 1
ATOM 715 N N . PRO A 1 87 ? 8.810 6.808 -12.431 1.00 84.06 87 PRO A N 1
ATOM 716 C CA . PRO A 1 87 ? 7.751 6.068 -13.130 1.00 84.06 87 PRO A CA 1
ATOM 717 C C . PRO A 1 87 ? 7.074 5.016 -12.243 1.00 84.06 87 PRO A C 1
ATOM 719 O O . PRO A 1 87 ? 5.849 4.869 -12.241 1.00 84.06 87 PRO A O 1
ATOM 722 N N . PHE A 1 88 ? 7.866 4.303 -11.434 1.00 86.38 88 PHE A N 1
ATOM 723 C CA . PHE A 1 88 ? 7.350 3.353 -10.452 1.00 86.38 88 PHE A CA 1
ATOM 724 C C . PHE A 1 88 ? 6.508 4.061 -9.388 1.00 86.38 88 PHE A C 1
ATOM 726 O O . PHE A 1 88 ? 5.365 3.672 -9.142 1.00 86.38 88 PHE A O 1
ATOM 733 N N . ILE A 1 89 ? 7.041 5.134 -8.793 1.00 84.75 89 ILE A N 1
ATOM 734 C CA . ILE A 1 89 ? 6.337 5.903 -7.762 1.00 84.75 89 ILE A CA 1
ATOM 735 C C . ILE A 1 89 ? 5.017 6.438 -8.307 1.00 84.75 89 ILE A C 1
ATOM 737 O O . ILE A 1 89 ? 3.985 6.298 -7.656 1.00 84.75 89 ILE A O 1
ATOM 741 N N . GLU A 1 90 ? 5.024 7.012 -9.506 1.00 84.06 90 GLU A N 1
ATOM 742 C CA . GLU A 1 90 ? 3.827 7.559 -10.135 1.00 84.06 90 GLU A CA 1
ATOM 743 C C . GLU A 1 90 ? 2.768 6.482 -10.403 1.00 84.06 90 GLU A C 1
ATOM 745 O O . GLU A 1 90 ? 1.574 6.744 -10.241 1.00 84.06 90 GLU A O 1
ATOM 750 N N . THR A 1 91 ? 3.207 5.266 -10.739 1.00 88.06 91 THR A N 1
ATOM 751 C CA . THR A 1 91 ? 2.346 4.098 -10.961 1.00 88.06 91 THR A CA 1
ATOM 752 C C . THR A 1 91 ? 1.596 3.678 -9.701 1.00 88.06 91 THR A C 1
ATOM 754 O O . THR A 1 91 ? 0.386 3.452 -9.741 1.00 88.06 91 THR A O 1
ATOM 757 N N . VAL A 1 92 ? 2.289 3.591 -8.564 1.00 86.00 92 VAL A N 1
ATOM 758 C CA . VAL A 1 92 ? 1.695 3.069 -7.320 1.00 86.00 92 VAL A CA 1
ATOM 759 C C . VAL A 1 92 ? 1.105 4.157 -6.418 1.00 86.00 92 VAL A C 1
ATOM 761 O O . VAL A 1 92 ? 0.329 3.842 -5.516 1.00 86.00 92 VAL A O 1
ATOM 764 N N . LYS A 1 93 ? 1.416 5.439 -6.660 1.00 83.25 93 LYS A N 1
ATOM 765 C CA . LYS A 1 93 ? 1.038 6.579 -5.801 1.00 83.25 93 LYS A CA 1
ATOM 766 C C . LYS A 1 93 ? -0.451 6.634 -5.473 1.00 83.25 93 LYS A C 1
ATOM 768 O O . LYS A 1 93 ? -0.801 6.810 -4.308 1.00 83.25 93 LYS A O 1
ATOM 773 N N . GLY A 1 94 ? -1.322 6.502 -6.475 1.00 80.56 94 GLY A N 1
ATOM 774 C CA . GLY A 1 94 ? -2.775 6.554 -6.267 1.00 80.56 94 GLY A CA 1
ATOM 775 C C . GLY A 1 94 ? -3.248 5.461 -5.307 1.00 80.56 94 GLY A C 1
ATOM 776 O O . GLY A 1 94 ? -3.927 5.742 -4.316 1.00 80.56 94 GLY A O 1
ATOM 777 N N . GLY A 1 95 ? -2.781 4.237 -5.548 1.00 79.50 95 GLY A N 1
ATOM 778 C CA . GLY A 1 95 ? -3.039 3.081 -4.702 1.00 79.50 95 GLY A CA 1
ATOM 779 C C . GLY A 1 95 ? -2.497 3.228 -3.281 1.00 79.50 95 GLY A C 1
ATOM 780 O O . GLY A 1 95 ? -3.211 2.965 -2.313 1.00 79.50 95 GLY A O 1
ATOM 781 N N . SER A 1 96 ? -1.260 3.707 -3.137 1.00 82.00 96 SER A N 1
ATOM 782 C CA . SER A 1 96 ? -0.640 3.959 -1.832 1.00 82.00 96 SER A CA 1
ATOM 783 C C . SER A 1 96 ? -1.431 4.987 -1.022 1.00 82.00 96 SER A C 1
ATOM 785 O O . SER A 1 96 ? -1.749 4.731 0.136 1.00 82.00 96 SER A O 1
ATOM 787 N N . ILE A 1 97 ? -1.825 6.113 -1.629 1.00 80.31 97 ILE A N 1
ATOM 788 C CA . ILE A 1 97 ? -2.633 7.146 -0.958 1.00 80.31 97 ILE A CA 1
ATOM 789 C C . ILE A 1 97 ? -3.966 6.566 -0.478 1.00 80.31 97 ILE A C 1
ATOM 791 O O . ILE A 1 97 ? -4.389 6.826 0.647 1.00 80.31 97 ILE A O 1
ATOM 795 N N . GLN A 1 98 ? -4.635 5.765 -1.308 1.00 79.69 98 GLN A N 1
ATOM 796 C CA . GLN A 1 98 ? -5.910 5.154 -0.937 1.00 79.69 98 GLN A CA 1
ATOM 797 C C . GLN A 1 98 ? -5.756 4.125 0.189 1.00 79.69 98 GLN A C 1
ATOM 799 O O . GLN A 1 98 ? -6.575 4.098 1.110 1.00 79.69 98 GLN A O 1
ATOM 804 N N . LEU A 1 99 ? -4.718 3.287 0.125 1.00 82.88 99 LEU A N 1
ATOM 805 C CA . LEU A 1 99 ? -4.460 2.258 1.126 1.00 82.88 99 LEU A CA 1
ATOM 806 C C . LEU A 1 99 ? -4.095 2.879 2.477 1.00 82.88 99 LEU A C 1
ATOM 808 O O . LEU A 1 99 ? -4.728 2.560 3.484 1.00 82.88 99 LEU A O 1
ATOM 812 N N . PHE A 1 100 ? -3.108 3.774 2.503 1.00 80.00 100 PHE A N 1
ATOM 813 C CA . PHE A 1 100 ? -2.611 4.366 3.744 1.00 80.00 100 PHE A CA 1
ATOM 814 C C . PHE A 1 100 ? -3.550 5.440 4.303 1.00 80.00 100 PHE A C 1
ATOM 816 O O . PHE A 1 100 ? -3.688 5.532 5.518 1.00 80.00 100 PHE A O 1
ATOM 823 N N . GLY A 1 101 ? -4.295 6.157 3.456 1.00 80.69 101 GLY A N 1
ATOM 824 C CA . GLY A 1 101 ? -5.296 7.126 3.914 1.00 80.69 101 GLY A CA 1
ATOM 825 C C . GLY A 1 101 ? -6.430 6.494 4.732 1.00 80.69 101 GLY A C 1
ATOM 826 O O . GLY A 1 101 ? -6.967 7.123 5.639 1.00 80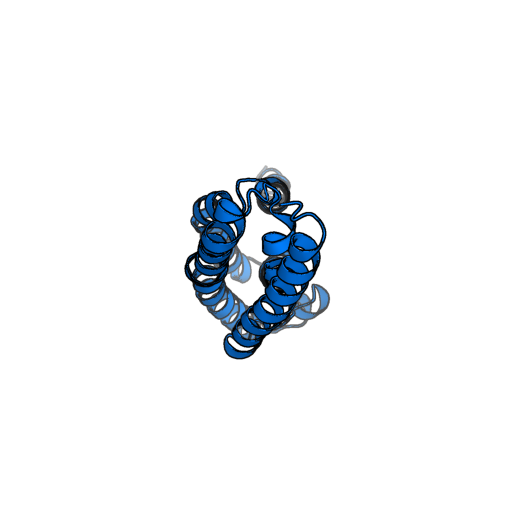.69 101 GLY A O 1
ATOM 827 N N . PHE A 1 102 ? -6.776 5.226 4.475 1.00 81.81 102 PHE A N 1
ATOM 828 C CA . PHE A 1 102 ? -7.718 4.488 5.326 1.00 81.81 102 PHE A CA 1
ATOM 829 C C . PHE A 1 102 ? -7.135 4.221 6.722 1.00 81.81 102 PHE A C 1
ATOM 831 O O . PHE A 1 102 ? -7.827 4.412 7.722 1.00 81.81 102 PHE A O 1
ATOM 838 N N . ALA A 1 103 ? -5.871 3.791 6.794 1.00 81.38 103 ALA A N 1
ATOM 839 C CA . ALA A 1 103 ? -5.187 3.546 8.062 1.00 81.38 103 ALA A CA 1
ATOM 840 C C . ALA A 1 103 ? -5.048 4.833 8.886 1.00 81.38 103 ALA A C 1
ATOM 842 O O . ALA A 1 103 ? -5.348 4.831 10.078 1.00 81.38 103 ALA A O 1
ATOM 843 N N . GLU A 1 104 ? -4.686 5.936 8.230 1.00 79.56 104 GLU A N 1
ATOM 844 C CA . GLU A 1 104 ? -4.619 7.271 8.826 1.00 79.56 104 GLU A CA 1
ATOM 845 C C . GLU A 1 104 ? -5.986 7.731 9.364 1.00 79.56 104 GLU A C 1
ATOM 847 O O . GLU A 1 104 ? -6.106 8.179 10.503 1.00 79.56 104 GLU A O 1
ATOM 852 N N . ALA A 1 105 ? -7.064 7.561 8.591 1.00 81.19 105 ALA A N 1
ATOM 853 C CA . ALA A 1 105 ? -8.402 7.945 9.044 1.00 81.19 105 ALA A CA 1
ATOM 854 C C . ALA A 1 105 ? -8.854 7.173 10.298 1.00 81.19 105 ALA A C 1
ATOM 856 O O . ALA A 1 105 ? -9.593 7.714 11.125 1.00 81.19 105 ALA A O 1
ATOM 857 N N . ILE A 1 106 ? -8.422 5.916 10.446 1.00 79.50 106 ILE A N 1
ATOM 858 C CA . ILE A 1 106 ? -8.706 5.099 11.632 1.00 79.50 106 ILE A CA 1
ATOM 859 C C . ILE A 1 106 ? -7.830 5.496 12.811 1.00 79.50 106 ILE A C 1
ATOM 861 O O . ILE A 1 106 ? -8.349 5.583 13.924 1.00 79.50 106 ILE A O 1
ATOM 865 N N . SER A 1 107 ? -6.540 5.759 12.586 1.00 76.25 107 SER A N 1
ATOM 866 C CA . SER A 1 107 ? -5.622 6.136 13.664 1.00 76.25 107 SER A CA 1
ATOM 867 C C . SER A 1 107 ? -6.018 7.463 14.319 1.00 76.25 107 SER A C 1
ATOM 869 O O . SER A 1 107 ? -5.856 7.602 15.532 1.00 76.25 107 SER A O 1
ATOM 871 N N . ILE A 1 108 ? -6.605 8.393 13.553 1.00 74.56 108 ILE A N 1
ATOM 872 C CA . ILE A 1 108 ? -7.132 9.691 14.025 1.00 74.56 108 ILE A CA 1
ATOM 873 C C . ILE A 1 108 ? -8.544 9.567 14.646 1.00 74.56 108 ILE A C 1
ATOM 875 O O . ILE A 1 108 ? -9.019 10.470 15.338 1.00 74.56 108 ILE A O 1
ATOM 879 N N . GLY A 1 109 ? -9.252 8.462 14.402 1.00 71.25 109 GLY A N 1
ATOM 880 C CA . GLY A 1 109 ? -10.629 8.253 14.853 1.00 71.25 109 GLY A CA 1
ATOM 881 C C . GLY A 1 109 ? -10.819 8.255 16.381 1.00 71.25 109 GLY A C 1
ATOM 882 O O . GLY A 1 109 ? -9.881 8.121 17.164 1.00 71.25 109 GLY A O 1
ATOM 883 N N . ARG A 1 110 ? -12.080 8.383 16.831 1.00 65.50 110 ARG A N 1
ATOM 884 C CA . ARG A 1 110 ? -12.432 8.409 18.265 1.00 65.50 110 ARG A CA 1
ATOM 885 C C . ARG A 1 110 ? -12.094 7.066 18.925 1.00 65.50 110 ARG A C 1
ATOM 887 O O . ARG A 1 110 ? -12.672 6.043 18.552 1.00 65.50 110 ARG A O 1
ATOM 894 N N . ARG A 1 111 ? -11.204 7.094 19.920 1.00 67.25 111 ARG A N 1
ATOM 895 C CA . ARG A 1 111 ? -10.716 5.913 20.647 1.00 67.25 111 ARG A CA 1
ATOM 896 C C . ARG A 1 111 ? -11.680 5.520 21.770 1.00 67.25 111 ARG A C 1
ATOM 898 O O . ARG A 1 111 ? -12.151 6.377 22.513 1.00 67.25 111 ARG A O 1
ATOM 905 N N . SER A 1 112 ? -11.982 4.229 21.868 1.00 68.31 112 SER A N 1
ATOM 906 C CA . SER A 1 112 ? -12.631 3.598 23.024 1.00 68.31 112 SER A CA 1
ATOM 907 C C . SER A 1 112 ? -11.941 2.254 23.298 1.00 68.31 112 SER A C 1
ATOM 909 O O . SER A 1 112 ? -11.275 1.741 22.390 1.00 68.31 112 SER A O 1
ATOM 911 N N . PRO A 1 113 ? -12.055 1.682 24.509 1.00 68.62 113 PRO A N 1
ATOM 912 C CA . PRO A 1 113 ? -11.372 0.436 24.871 1.00 68.62 113 PRO A CA 1
ATOM 913 C C . PRO A 1 113 ? -11.674 -0.720 23.907 1.00 68.62 113 PRO A C 1
ATOM 915 O O . PRO A 1 113 ? -10.780 -1.472 23.527 1.00 68.62 113 PRO A O 1
ATOM 918 N N . GLU A 1 114 ? -12.914 -0.806 23.426 1.00 68.12 114 GLU A N 1
ATOM 919 C CA . GLU A 1 114 ? -13.370 -1.823 22.471 1.00 68.12 114 GLU A CA 1
ATOM 920 C C . GLU A 1 114 ? -12.706 -1.645 21.099 1.00 68.12 114 GLU A C 1
ATOM 922 O O . GLU A 1 114 ? -12.433 -2.617 20.393 1.00 68.12 114 GLU A O 1
ATOM 927 N N . LYS A 1 115 ? -12.403 -0.393 20.731 1.00 72.19 115 LYS A N 1
ATOM 928 C CA . LYS A 1 115 ? -11.772 -0.041 19.454 1.00 72.19 115 LYS A CA 1
ATOM 929 C C . LYS A 1 115 ? -10.266 -0.267 19.449 1.00 72.19 115 LYS A C 1
ATOM 931 O O . LYS A 1 115 ? -9.697 -0.518 18.386 1.00 72.19 115 LYS A O 1
ATOM 936 N N . LEU A 1 116 ? -9.635 -0.195 20.620 1.00 72.69 116 LEU A N 1
ATOM 937 C CA . LEU A 1 116 ? -8.184 -0.241 20.776 1.00 72.69 116 LEU A CA 1
ATOM 938 C C . LEU A 1 116 ? -7.584 -1.527 20.198 1.00 72.69 116 LEU A C 1
ATOM 940 O O . LEU A 1 116 ? -6.668 -1.455 19.389 1.00 72.69 116 LEU A O 1
ATOM 944 N N . PHE A 1 117 ? -8.155 -2.694 20.511 1.00 75.19 117 PHE A N 1
ATOM 945 C CA . PHE A 1 117 ? -7.616 -3.983 20.056 1.00 75.19 117 PHE A CA 1
ATOM 946 C C . PHE A 1 117 ? -7.532 -4.114 18.532 1.00 75.19 117 PHE A C 1
ATOM 948 O O . PHE A 1 117 ? -6.584 -4.683 18.004 1.00 75.19 117 PHE A O 1
ATOM 955 N N . LYS A 1 118 ? -8.502 -3.572 17.793 1.00 77.00 118 LYS A N 1
ATOM 956 C CA . LYS A 1 118 ? -8.500 -3.665 16.322 1.00 77.00 118 LYS A CA 1
ATOM 957 C C . LYS A 1 118 ? -7.628 -2.598 15.676 1.00 77.00 118 LYS A C 1
ATOM 959 O O . LYS A 1 118 ? -7.136 -2.808 14.571 1.00 77.00 118 LYS A O 1
ATOM 964 N N . ILE A 1 119 ? -7.434 -1.468 16.355 1.00 74.75 119 ILE A N 1
ATOM 965 C CA . ILE A 1 119 ? -6.424 -0.480 15.968 1.00 74.75 119 ILE A CA 1
ATOM 966 C C . ILE A 1 119 ? -5.023 -1.080 16.158 1.00 74.75 119 ILE A C 1
ATOM 968 O O . ILE A 1 119 ? -4.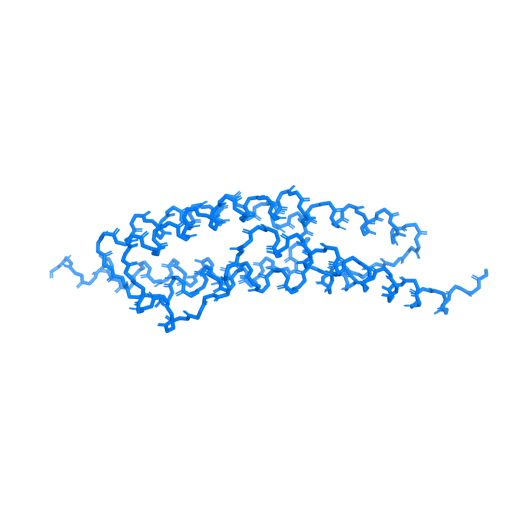189 -0.918 15.272 1.00 74.75 119 ILE A O 1
ATOM 972 N N . LEU A 1 120 ? -4.796 -1.850 17.228 1.00 79.75 120 LEU A N 1
ATOM 973 C CA . LEU A 1 120 ? -3.554 -2.605 17.430 1.00 79.75 120 LEU A CA 1
ATOM 974 C C . LEU A 1 120 ? -3.341 -3.658 16.332 1.00 79.75 120 LEU A C 1
ATOM 976 O O . LEU A 1 120 ? -2.268 -3.691 15.746 1.00 79.75 120 LEU A O 1
ATOM 980 N N . ASP A 1 121 ? -4.369 -4.427 15.944 1.00 83.50 121 ASP A N 1
ATOM 981 C CA . ASP A 1 121 ? -4.262 -5.364 14.805 1.00 83.50 121 ASP A CA 1
ATOM 982 C C . ASP A 1 121 ? -3.845 -4.657 13.492 1.00 83.50 121 ASP A C 1
ATOM 984 O O . ASP A 1 121 ? -3.133 -5.220 12.646 1.00 83.50 121 ASP A O 1
ATOM 988 N N . LEU A 1 122 ? -4.327 -3.424 13.288 1.00 82.56 122 LEU A N 1
ATOM 989 C CA . LEU A 1 122 ? -3.967 -2.589 12.143 1.00 82.56 122 LEU A CA 1
ATOM 990 C C . LEU A 1 122 ? -2.512 -2.122 12.239 1.00 82.56 122 LEU A C 1
ATOM 992 O O . LEU A 1 122 ? -1.786 -2.235 11.250 1.00 82.56 122 LEU A O 1
ATOM 996 N N . TYR A 1 123 ? -2.088 -1.649 13.412 1.00 80.44 123 TYR A N 1
ATOM 997 C CA . TYR A 1 123 ? -0.709 -1.241 13.674 1.00 80.44 123 TYR A CA 1
ATOM 998 C C . TYR A 1 123 ? 0.263 -2.406 13.478 1.00 80.44 123 TYR A C 1
ATOM 1000 O O . TYR A 1 123 ? 1.173 -2.297 12.660 1.00 80.44 123 TYR A O 1
ATOM 1008 N N . ASP A 1 124 ? -0.001 -3.557 14.097 1.00 85.25 124 ASP A N 1
ATOM 1009 C CA . ASP A 1 124 ? 0.788 -4.777 13.921 1.00 85.25 124 ASP A CA 1
ATOM 1010 C C . ASP A 1 124 ? 0.897 -5.156 12.448 1.00 85.25 124 ASP A C 1
ATOM 1012 O O . ASP A 1 124 ? 1.956 -5.561 11.970 1.00 85.25 124 ASP A O 1
ATOM 1016 N N . THR A 1 125 ? -0.187 -5.018 11.684 1.00 87.44 125 THR A N 1
ATOM 1017 C CA . THR A 1 125 ? -0.146 -5.298 10.247 1.00 87.44 125 THR A CA 1
ATOM 1018 C C . THR A 1 125 ? 0.766 -4.325 9.503 1.00 87.44 125 THR A C 1
ATOM 1020 O O . THR A 1 125 ? 1.530 -4.778 8.654 1.00 87.44 125 THR A O 1
ATOM 1023 N N . ILE A 1 126 ? 0.717 -3.024 9.800 1.00 82.06 126 ILE A N 1
ATOM 1024 C CA . ILE A 1 126 ? 1.610 -2.032 9.179 1.00 82.06 126 ILE A CA 1
ATOM 1025 C C . ILE A 1 126 ? 3.061 -2.320 9.556 1.00 82.06 126 ILE A C 1
ATOM 1027 O O . ILE A 1 126 ? 3.897 -2.427 8.663 1.00 82.06 126 ILE A O 1
ATOM 1031 N N . SER A 1 127 ? 3.343 -2.534 10.841 1.00 83.69 127 SER A N 1
ATOM 1032 C CA . SER A 1 127 ? 4.680 -2.851 11.350 1.00 83.69 127 SER A CA 1
ATOM 1033 C C . SER A 1 127 ? 5.258 -4.108 10.695 1.00 83.69 127 SER A C 1
ATOM 1035 O O . SER A 1 127 ? 6.405 -4.112 10.256 1.00 83.69 127 SER A O 1
ATOM 1037 N N . ASN A 1 128 ? 4.437 -5.145 10.505 1.00 88.25 128 ASN A N 1
ATOM 1038 C CA . ASN A 1 128 ? 4.824 -6.365 9.787 1.00 88.25 128 ASN A CA 1
ATOM 1039 C C . ASN A 1 128 ? 5.043 -6.167 8.275 1.00 88.25 128 ASN A C 1
ATOM 1041 O O . ASN A 1 128 ? 5.673 -7.011 7.636 1.00 88.25 128 ASN A O 1
ATOM 1045 N N . LEU A 1 129 ? 4.490 -5.105 7.685 1.00 86.69 129 LEU A N 1
ATOM 1046 C CA . LEU A 1 129 ? 4.663 -4.761 6.271 1.00 86.69 129 LEU A CA 1
ATOM 1047 C C . LEU A 1 129 ? 5.799 -3.756 6.043 1.00 86.69 129 LEU A C 1
ATOM 1049 O O . LEU A 1 129 ? 6.237 -3.618 4.905 1.00 86.69 129 LEU A O 1
ATOM 1053 N N . LEU A 1 130 ? 6.302 -3.083 7.085 1.00 83.06 130 LEU A N 1
ATOM 1054 C CA . LEU A 1 130 ? 7.390 -2.102 6.971 1.00 83.06 130 LEU A CA 1
ATOM 1055 C C . LEU A 1 130 ? 8.628 -2.639 6.235 1.00 83.06 130 LEU A C 1
ATOM 1057 O O . LEU A 1 130 ? 9.108 -1.934 5.346 1.00 83.06 130 LEU A O 1
ATOM 1061 N N . PRO A 1 131 ? 9.138 -3.858 6.514 1.00 85.12 131 PRO A N 1
ATOM 1062 C CA . PRO A 1 131 ? 10.297 -4.378 5.791 1.00 85.12 131 PRO A CA 1
ATOM 1063 C C . PRO A 1 131 ? 10.011 -4.565 4.297 1.00 85.12 131 PRO A C 1
ATOM 1065 O O . PRO A 1 131 ? 10.832 -4.203 3.458 1.00 85.12 131 PRO A O 1
ATOM 1068 N N . ASP A 1 132 ? 8.819 -5.067 3.957 1.00 86.94 132 ASP A N 1
ATOM 1069 C CA . ASP A 1 132 ? 8.394 -5.249 2.567 1.00 86.94 132 ASP A CA 1
ATOM 1070 C C . ASP A 1 132 ? 8.272 -3.891 1.855 1.00 86.94 132 ASP A C 1
ATOM 1072 O O . ASP A 1 132 ? 8.745 -3.723 0.734 1.00 86.94 132 ASP A O 1
ATOM 1076 N N . ILE A 1 133 ? 7.687 -2.894 2.525 1.00 82.75 133 ILE A N 1
ATOM 1077 C CA . ILE A 1 133 ? 7.569 -1.516 2.030 1.00 82.75 133 ILE A CA 1
ATOM 1078 C C . ILE A 1 133 ? 8.955 -0.903 1.802 1.00 82.75 133 ILE A C 1
ATOM 1080 O O . ILE A 1 133 ? 9.181 -0.274 0.770 1.00 82.75 133 ILE A O 1
ATOM 1084 N N . ALA A 1 134 ? 9.895 -1.094 2.729 1.00 81.44 134 ALA A N 1
ATOM 1085 C CA . ALA A 1 134 ? 11.249 -0.565 2.603 1.00 81.44 134 ALA A CA 1
ATOM 1086 C C . ALA A 1 134 ? 11.970 -1.129 1.370 1.00 81.44 134 ALA A C 1
ATOM 1088 O O . ALA A 1 134 ? 12.626 -0.369 0.658 1.00 81.44 134 ALA A O 1
ATOM 1089 N N . VAL A 1 135 ? 11.791 -2.425 1.085 1.00 84.00 135 VAL A N 1
ATOM 1090 C CA . VAL A 1 135 ? 12.325 -3.086 -0.117 1.00 84.00 135 VAL A CA 1
ATOM 1091 C C . VAL A 1 135 ? 11.630 -2.581 -1.381 1.00 84.00 135 VAL A C 1
ATOM 1093 O O . VAL A 1 135 ? 12.290 -2.213 -2.346 1.00 84.00 135 VAL A O 1
ATOM 1096 N N . VAL A 1 136 ? 10.299 -2.518 -1.378 1.00 84.75 136 VAL A N 1
ATOM 1097 C CA . VAL A 1 136 ? 9.499 -2.109 -2.544 1.00 84.75 136 VAL A CA 1
ATOM 1098 C C . VAL A 1 136 ? 9.753 -0.654 -2.943 1.00 84.75 136 VAL A C 1
ATOM 1100 O O . VAL A 1 136 ? 9.775 -0.334 -4.128 1.00 84.75 136 VAL A O 1
ATOM 1103 N N . PHE A 1 137 ? 9.938 0.236 -1.971 1.00 76.44 137 PHE A N 1
ATOM 1104 C CA . PHE A 1 137 ? 10.102 1.672 -2.209 1.00 76.44 137 PHE A CA 1
ATOM 1105 C C . PHE A 1 137 ? 11.546 2.168 -2.049 1.00 76.44 137 PHE A C 1
ATOM 1107 O O . PHE A 1 137 ? 11.758 3.383 -2.050 1.00 76.44 137 PHE A O 1
ATOM 1114 N N . LEU A 1 138 ? 12.515 1.257 -1.880 1.00 69.81 138 LEU A N 1
ATOM 1115 C CA . LEU A 1 138 ? 13.932 1.560 -1.629 1.00 69.81 138 LEU A CA 1
ATOM 1116 C C . LEU A 1 138 ? 14.126 2.739 -0.659 1.00 69.81 138 LEU A C 1
ATOM 1118 O O . LEU A 1 138 ? 14.747 3.747 -0.989 1.00 69.81 138 LEU A O 1
ATOM 1122 N N . SER A 1 139 ? 13.484 2.642 0.506 1.00 56.41 139 SER A N 1
ATOM 1123 C CA . SER A 1 139 ? 13.496 3.625 1.602 1.00 56.41 139 SER A CA 1
ATOM 1124 C C . SER A 1 139 ? 13.062 5.077 1.309 1.00 56.41 139 SER A C 1
ATOM 1126 O O . SER A 1 139 ? 12.946 5.843 2.261 1.00 56.41 139 SER A O 1
ATOM 1128 N N . LYS A 1 140 ? 12.720 5.483 0.074 1.00 53.28 140 LYS A N 1
ATOM 1129 C CA . LYS A 1 140 ? 12.270 6.869 -0.221 1.00 53.28 140 LYS A CA 1
ATOM 1130 C C . LYS A 1 140 ? 10.879 7.206 0.333 1.00 53.28 140 LYS A C 1
ATOM 1132 O O . LYS A 1 140 ? 10.590 8.362 0.608 1.00 53.28 140 LYS A O 1
ATOM 1137 N N . PHE A 1 141 ? 10.016 6.202 0.504 1.00 50.91 141 PHE A N 1
ATOM 1138 C CA . PHE A 1 141 ? 8.700 6.332 1.157 1.00 50.91 141 PHE A CA 1
ATOM 1139 C C . PHE A 1 141 ? 8.706 5.883 2.620 1.00 50.91 141 PHE A C 1
ATOM 1141 O O . PHE A 1 141 ? 7.686 6.000 3.303 1.00 50.91 141 PHE A O 1
ATOM 1148 N N . ALA A 1 142 ? 9.838 5.357 3.098 1.00 47.56 142 ALA A N 1
ATOM 1149 C CA . ALA A 1 142 ? 9.946 4.901 4.470 1.00 47.56 142 ALA A CA 1
ATOM 1150 C C . ALA A 1 142 ? 9.752 6.078 5.428 1.00 47.56 142 ALA A C 1
ATOM 1152 O O . ALA A 1 142 ? 9.034 5.908 6.395 1.00 47.56 142 ALA A O 1
ATOM 1153 N N . GLU A 1 143 ? 10.255 7.280 5.126 1.00 46.31 143 GLU A N 1
ATOM 1154 C CA . GLU A 1 143 ? 10.073 8.465 5.981 1.00 46.31 143 GLU A CA 1
ATOM 1155 C C . GLU A 1 143 ? 8.596 8.801 6.241 1.00 46.31 143 GLU A C 1
ATOM 1157 O O . GLU A 1 143 ? 8.206 8.968 7.389 1.00 46.31 143 GLU A O 1
ATOM 1162 N N . SER A 1 144 ? 7.725 8.819 5.224 1.00 47.19 144 SER A N 1
ATOM 1163 C CA . SER A 1 144 ? 6.295 9.125 5.431 1.00 47.19 144 SER A CA 1
ATOM 1164 C C . SER A 1 144 ? 5.544 8.037 6.211 1.00 47.19 144 SER A C 1
ATOM 1166 O O . SER A 1 144 ? 4.557 8.324 6.884 1.00 47.19 144 SER A O 1
ATOM 1168 N N . ILE A 1 145 ? 6.006 6.788 6.136 1.00 50.34 145 ILE A N 1
ATOM 1169 C CA . ILE A 1 145 ? 5.400 5.648 6.837 1.00 50.34 145 ILE A CA 1
ATOM 1170 C C . ILE A 1 145 ? 6.000 5.494 8.247 1.00 50.34 145 ILE A C 1
ATOM 1172 O O . ILE A 1 145 ? 5.275 5.145 9.176 1.00 50.34 145 ILE A O 1
ATOM 1176 N N . TYR A 1 146 ? 7.270 5.856 8.441 1.00 51.00 146 TYR A N 1
ATOM 1177 C CA . TYR A 1 146 ? 7.897 6.064 9.746 1.00 51.00 146 TYR A CA 1
ATOM 1178 C C . TYR A 1 146 ? 7.219 7.210 10.493 1.00 51.00 146 TYR A C 1
ATOM 1180 O O . TYR A 1 146 ? 6.945 7.049 11.670 1.00 51.00 146 TYR A O 1
ATOM 1188 N N . LEU A 1 147 ? 6.844 8.304 9.822 1.00 46.66 147 LEU A N 1
ATOM 1189 C CA . LEU A 1 147 ? 6.057 9.377 10.439 1.00 46.66 147 LEU A CA 1
ATOM 1190 C C . LEU A 1 147 ? 4.656 8.903 10.850 1.00 46.66 147 LEU A C 1
ATOM 1192 O O . LEU A 1 147 ? 4.195 9.257 11.928 1.00 46.66 147 LEU A O 1
ATOM 1196 N N . LEU A 1 148 ? 3.987 8.056 10.056 1.00 47.19 148 LEU A N 1
ATOM 1197 C CA . LEU A 1 148 ? 2.728 7.416 10.476 1.00 47.19 148 LEU A CA 1
ATOM 1198 C C . LEU A 1 148 ? 2.933 6.485 11.683 1.00 47.19 148 LEU A C 1
ATOM 1200 O O . LEU A 1 148 ? 2.095 6.453 12.580 1.00 47.19 148 LEU A O 1
ATOM 1204 N N . HIS A 1 149 ? 4.047 5.755 11.724 1.00 50.88 149 HIS A N 1
ATOM 1205 C CA . HIS A 1 149 ? 4.435 4.905 12.848 1.00 50.88 149 HIS A CA 1
ATOM 1206 C C . HIS A 1 149 ? 4.757 5.732 14.112 1.00 50.88 149 HIS A C 1
ATOM 1208 O O . HIS A 1 149 ? 4.236 5.429 15.182 1.00 50.88 149 HIS A O 1
ATOM 1214 N N . GLU A 1 150 ? 5.524 6.819 13.994 1.00 45.28 150 GLU A N 1
ATOM 1215 C CA . GLU A 1 150 ? 5.833 7.761 15.079 1.00 45.28 150 GLU A CA 1
ATOM 1216 C C . GLU A 1 150 ? 4.588 8.511 15.568 1.00 45.2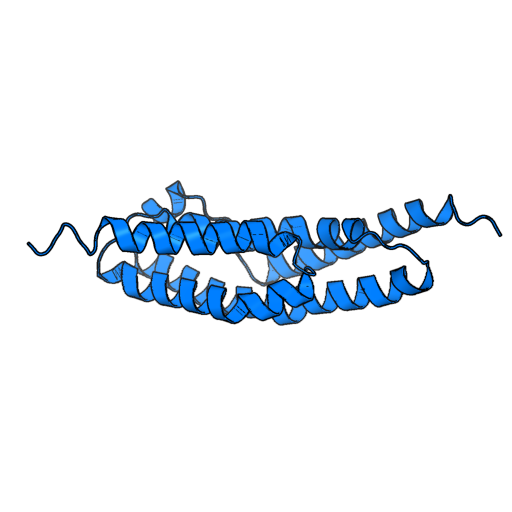8 150 GLU A C 1
ATOM 1218 O O . GLU A 1 150 ? 4.410 8.660 16.771 1.00 45.28 150 GLU A O 1
ATOM 1223 N N . MET A 1 151 ? 3.676 8.926 14.681 1.00 42.09 151 MET A N 1
ATOM 1224 C CA . MET A 1 151 ? 2.412 9.574 15.068 1.00 42.09 151 MET A CA 1
ATOM 1225 C C . MET A 1 151 ? 1.476 8.645 15.851 1.00 42.09 151 MET A C 1
ATOM 1227 O O . MET A 1 151 ? 0.666 9.124 16.654 1.00 42.09 151 MET A O 1
ATOM 1231 N N . ILE A 1 152 ? 1.564 7.333 15.611 1.00 46.66 152 ILE A N 1
ATOM 1232 C CA . ILE A 1 152 ? 0.824 6.322 16.370 1.00 46.66 152 ILE A CA 1
ATOM 1233 C C . ILE A 1 152 ? 1.497 6.106 17.733 1.00 46.66 152 ILE A C 1
ATOM 1235 O O . ILE A 1 152 ? 0.804 6.215 18.740 1.00 46.66 152 ILE A O 1
ATOM 1239 N N . ILE A 1 153 ? 2.825 5.936 17.783 1.00 45.28 153 ILE A N 1
ATOM 1240 C CA . ILE A 1 153 ? 3.587 5.743 19.034 1.00 45.28 153 ILE A CA 1
ATOM 1241 C C . ILE A 1 153 ? 3.523 6.973 19.956 1.00 45.28 153 ILE A C 1
ATOM 1243 O O . ILE A 1 153 ? 3.225 6.838 21.137 1.00 45.28 153 ILE A O 1
ATOM 1247 N N . HIS A 1 154 ? 3.703 8.199 19.453 1.00 44.00 154 HIS A N 1
ATOM 1248 C CA . HIS A 1 154 ? 3.579 9.409 20.284 1.00 44.00 154 HIS A CA 1
ATOM 1249 C C . HIS A 1 154 ? 2.144 9.671 20.774 1.00 44.00 154 HIS A C 1
ATOM 1251 O O . HIS A 1 154 ? 1.946 10.417 21.733 1.00 44.00 154 HIS A O 1
ATOM 1257 N N . ASN A 1 155 ? 1.131 9.043 20.168 1.00 40.28 155 ASN 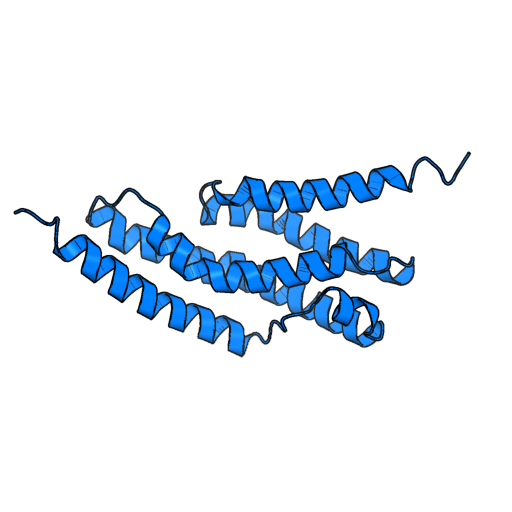A N 1
ATOM 1258 C CA . ASN A 1 155 ? -0.222 9.015 20.729 1.00 40.28 155 ASN A CA 1
ATOM 1259 C C . ASN A 1 155 ? -0.397 7.960 21.833 1.00 40.28 155 ASN A C 1
ATOM 1261 O O . ASN A 1 155 ? -1.347 8.079 22.608 1.00 40.28 155 ASN A O 1
ATOM 1265 N N . GLU A 1 156 ? 0.470 6.948 21.914 1.00 42.06 156 GLU A N 1
ATOM 1266 C CA . GLU A 1 156 ? 0.485 5.986 23.023 1.00 42.06 156 GLU A CA 1
ATOM 1267 C C . GLU A 1 156 ? 1.097 6.609 24.292 1.00 42.06 156 GLU A C 1
ATOM 1269 O O . GLU A 1 156 ? 0.586 6.382 25.392 1.00 42.06 156 GLU A O 1
ATOM 1274 N N . ASP A 1 157 ? 2.084 7.502 24.149 1.00 33.56 157 ASP A N 1
ATOM 1275 C CA . ASP A 1 157 ? 2.768 8.136 25.289 1.00 33.56 157 ASP A CA 1
ATOM 1276 C C . ASP A 1 157 ? 1.940 9.213 26.018 1.00 33.56 157 ASP A C 1
ATOM 1278 O O . ASP A 1 157 ? 2.090 9.401 27.227 1.00 33.56 157 ASP A O 1
ATOM 1282 N N . CYS A 1 158 ? 1.015 9.912 25.347 1.00 31.19 158 CYS A N 1
ATOM 1283 C CA . CYS A 1 158 ? 0.288 11.022 25.986 1.00 31.19 158 CYS A CA 1
ATOM 1284 C C . CYS A 1 158 ? -0.885 10.610 26.894 1.00 31.19 158 CYS A C 1
ATOM 1286 O O . CYS A 1 158 ? -1.400 11.462 27.619 1.00 31.19 158 CYS A O 1
ATOM 1288 N N . THR A 1 159 ? -1.315 9.342 26.909 1.00 40.00 159 THR A N 1
ATOM 1289 C CA . THR A 1 159 ? -2.424 8.904 27.789 1.00 40.00 159 THR A CA 1
ATOM 1290 C C . THR A 1 159 ? -2.085 7.781 28.760 1.00 40.00 159 THR A C 1
ATOM 1292 O O . THR A 1 159 ? -2.808 7.626 29.742 1.00 40.00 159 THR A O 1
ATOM 1295 N N . PHE A 1 160 ? -0.988 7.040 28.567 1.00 32.78 160 PHE A N 1
ATOM 1296 C CA . PHE A 1 160 ? -0.626 5.974 29.510 1.00 32.78 160 PHE A CA 1
ATOM 1297 C C . PHE A 1 160 ? 0.104 6.468 30.773 1.00 32.78 160 PHE A C 1
ATOM 1299 O O . PHE A 1 160 ? 0.012 5.804 31.801 1.00 32.78 160 PHE A O 1
ATOM 1306 N N . PHE A 1 161 ? 0.737 7.651 30.760 1.00 27.45 161 PHE A N 1
ATOM 1307 C CA . PHE A 1 161 ? 1.460 8.189 31.931 1.00 27.45 161 PHE A CA 1
ATOM 1308 C C . PHE A 1 161 ? 0.702 9.225 32.782 1.00 27.45 161 PHE A C 1
ATOM 1310 O O . PHE A 1 161 ? 1.157 9.546 33.875 1.00 27.45 161 PHE A O 1
ATOM 1317 N N . LEU A 1 162 ? -0.452 9.740 32.340 1.00 34.41 162 LEU A N 1
ATOM 1318 C CA . LEU A 1 162 ? -1.207 10.774 33.080 1.00 34.41 162 LEU A CA 1
ATOM 1319 C C . LEU A 1 162 ? -2.537 10.282 33.682 1.00 34.41 162 LEU A C 1
ATOM 1321 O O . LEU A 1 162 ? -3.300 11.086 34.209 1.00 34.41 162 LEU A O 1
ATOM 1325 N N . GLY A 1 163 ? -2.831 8.979 33.603 1.00 34.41 163 GLY A N 1
ATOM 1326 C CA . GLY A 1 163 ? -4.096 8.396 34.078 1.00 34.41 163 GLY A CA 1
ATOM 1327 C C . GLY A 1 163 ? -3.996 7.454 35.282 1.00 34.41 163 GLY A C 1
ATOM 1328 O O . GLY A 1 163 ? -5.032 7.016 35.773 1.00 34.41 163 GLY A O 1
ATOM 1329 N N . TRP A 1 164 ? -2.788 7.130 35.748 1.00 31.41 164 TRP A N 1
ATOM 1330 C CA . TRP A 1 164 ? -2.545 6.325 36.951 1.00 31.41 164 TRP A CA 1
ATOM 1331 C C . TRP A 1 164 ? -1.425 6.972 37.770 1.00 31.41 164 TRP A C 1
ATOM 1333 O O . TRP A 1 164 ? -0.254 6.615 37.650 1.00 31.41 164 TRP A O 1
ATOM 1343 N N . GLY A 1 165 ? -1.817 7.959 38.571 1.00 32.75 165 GLY A N 1
ATOM 1344 C CA . GLY A 1 165 ? -1.018 8.650 39.579 1.00 32.75 165 GLY A CA 1
ATOM 1345 C C . GLY A 1 165 ? -1.947 9.428 40.491 1.00 32.75 165 GLY A C 1
ATOM 1346 O O . GLY A 1 165 ? -2.692 10.271 39.945 1.00 32.75 165 GLY A O 1
#

Organism: Ensete ventricosum (NCBI:txid4639)